Protein AF-A0A7V0V2F6-F1 (afdb_monomer_lite)

Radius of gyration: 19.42 Å; chains: 1; bounding box: 48×18×50 Å

Sequence (66 aa):
MMIGFIEAVPQEIEQAALVDGCTVWGVLLRVVVPLTLPGIAASGILSFIFSWNNFLFSVVLTGEAT

Structure (mmCIF, N/CA/C/O backbone):
data_AF-A0A7V0V2F6-F1
#
_entry.id   AF-A0A7V0V2F6-F1
#
loop_
_atom_site.group_PDB
_atom_site.id
_atom_site.type_symbol
_atom_site.label_atom_id
_atom_site.label_alt_id
_atom_site.label_comp_id
_atom_site.label_asym_id
_atom_site.label_entity_id
_atom_site.label_seq_id
_atom_site.pdbx_PDB_ins_code
_atom_site.Cartn_x
_atom_site.Cartn_y
_atom_site.Cartn_z
_atom_site.occupancy
_atom_site.B_iso_or_equiv
_atom_site.auth_seq_id
_atom_site.auth_comp_id
_atom_site.auth_asym_id
_atom_site.auth_atom_id
_atom_site.pdbx_PDB_model_num
ATOM 1 N N . MET A 1 1 ? 9.851 6.301 -1.533 1.00 62.12 1 MET A N 1
ATOM 2 C CA . MET A 1 1 ? 8.502 6.644 -2.034 1.00 62.12 1 MET A CA 1
ATOM 3 C C . MET A 1 1 ? 7.401 5.939 -1.256 1.00 62.12 1 MET A C 1
ATOM 5 O O . MET A 1 1 ? 6.471 6.613 -0.856 1.00 62.12 1 MET A O 1
ATOM 9 N N . MET A 1 2 ? 7.525 4.641 -0.952 1.00 69.06 2 MET A N 1
ATOM 10 C CA . MET A 1 2 ? 6.517 3.895 -0.173 1.00 69.06 2 MET A CA 1
ATOM 11 C C . MET A 1 2 ? 6.212 4.451 1.232 1.00 69.06 2 MET A C 1
ATOM 13 O O . MET A 1 2 ? 5.055 4.444 1.627 1.00 69.06 2 MET A O 1
ATOM 17 N N . ILE A 1 3 ? 7.209 4.966 1.964 1.00 72.94 3 ILE A N 1
ATOM 18 C CA . ILE A 1 3 ? 7.014 5.478 3.337 1.00 72.94 3 ILE A CA 1
ATOM 19 C C . ILE A 1 3 ? 5.944 6.577 3.414 1.00 72.94 3 ILE A C 1
ATOM 21 O O . ILE A 1 3 ? 5.053 6.472 4.244 1.00 72.94 3 ILE A O 1
ATOM 25 N N . GLY A 1 4 ? 5.939 7.538 2.484 1.00 72.88 4 GLY A N 1
ATOM 26 C CA . GLY A 1 4 ? 4.940 8.614 2.487 1.00 72.88 4 GLY A CA 1
ATOM 27 C C . GLY A 1 4 ? 3.523 8.139 2.148 1.00 72.88 4 GLY A C 1
ATOM 28 O O . GLY A 1 4 ? 2.553 8.743 2.585 1.00 72.88 4 GLY A O 1
ATOM 29 N N . PHE A 1 5 ? 3.384 7.035 1.405 1.00 73.75 5 PHE A N 1
ATOM 30 C CA . PHE A 1 5 ? 2.076 6.421 1.150 1.00 73.75 5 PHE A CA 1
ATOM 31 C C . PHE A 1 5 ? 1.570 5.624 2.352 1.00 73.75 5 PHE A C 1
ATOM 33 O O . PHE A 1 5 ? 0.366 5.568 2.572 1.00 73.75 5 PHE A O 1
ATOM 40 N N . ILE A 1 6 ? 2.477 5.022 3.124 1.00 72.31 6 ILE A N 1
ATOM 41 C CA . ILE A 1 6 ? 2.138 4.328 4.369 1.00 72.31 6 ILE A CA 1
ATOM 42 C C . ILE A 1 6 ? 1.772 5.347 5.459 1.00 72.31 6 ILE A C 1
ATOM 44 O O . ILE A 1 6 ? 0.776 5.156 6.140 1.00 72.31 6 ILE A O 1
ATOM 48 N N . GLU A 1 7 ? 2.502 6.460 5.580 1.00 77.44 7 GLU A N 1
ATOM 49 C CA . GLU A 1 7 ? 2.179 7.550 6.520 1.00 77.44 7 GLU A CA 1
ATOM 50 C C . GLU A 1 7 ? 0.895 8.309 6.159 1.00 77.44 7 GLU A C 1
ATOM 52 O O . GLU A 1 7 ? 0.272 8.916 7.026 1.00 77.44 7 GLU A O 1
ATOM 57 N N . ALA A 1 8 ? 0.471 8.265 4.893 1.00 76.19 8 ALA A N 1
ATOM 58 C CA . ALA A 1 8 ? -0.816 8.812 4.475 1.00 76.19 8 ALA A CA 1
ATOM 59 C C . ALA A 1 8 ? -2.011 7.980 4.975 1.00 76.19 8 ALA A C 1
ATOM 61 O O . ALA A 1 8 ? -3.148 8.450 4.903 1.00 76.19 8 ALA A O 1
ATOM 62 N N . VAL A 1 9 ? -1.783 6.755 5.466 1.00 78.38 9 VAL A N 1
ATOM 63 C CA . VAL A 1 9 ? -2.831 5.953 6.101 1.00 78.38 9 VAL A CA 1
ATOM 64 C C . VAL A 1 9 ? -3.109 6.540 7.490 1.00 78.38 9 VAL A C 1
ATOM 66 O O . VAL A 1 9 ? -2.213 6.536 8.335 1.00 78.38 9 VAL A O 1
ATOM 69 N N . PRO A 1 10 ? -4.332 7.030 7.772 1.00 79.62 10 PRO A N 1
ATOM 70 C CA . PRO A 1 10 ? -4.643 7.583 9.080 1.00 79.62 10 PRO A CA 1
ATOM 71 C C . PRO A 1 10 ? -4.614 6.467 10.122 1.00 79.62 10 PRO A C 1
ATOM 73 O O . PRO A 1 10 ? -5.330 5.468 10.001 1.00 79.62 10 PRO A O 1
ATOM 76 N N . GLN A 1 11 ? -3.828 6.663 11.178 1.00 80.75 11 GLN A N 1
ATOM 77 C CA . GLN A 1 11 ? -3.692 5.702 12.275 1.00 80.75 11 GLN A CA 1
ATOM 78 C C . GLN A 1 11 ? -5.041 5.415 12.968 1.00 80.75 11 GLN A C 1
ATOM 80 O O . GLN A 1 11 ? -5.262 4.338 13.515 1.00 80.75 11 GLN A O 1
ATOM 85 N N . GLU A 1 12 ? -5.972 6.365 12.881 1.00 83.69 12 GLU A N 1
ATOM 86 C CA . GLU A 1 12 ? -7.360 6.281 13.342 1.00 83.69 12 GLU A CA 1
ATOM 87 C C . GLU A 1 12 ? -8.126 5.110 12.704 1.00 83.69 12 GLU A C 1
ATOM 89 O O . GLU A 1 12 ? -8.855 4.396 13.389 1.00 83.69 12 GLU A O 1
ATOM 94 N N . ILE A 1 13 ? -7.943 4.890 11.395 1.00 83.62 13 ILE A N 1
ATOM 95 C CA . ILE A 1 13 ? -8.621 3.828 10.637 1.00 83.62 13 ILE A CA 1
ATOM 96 C C . ILE A 1 13 ? -8.080 2.460 11.069 1.00 83.62 13 ILE A C 1
ATOM 98 O O . ILE A 1 13 ? -8.825 1.487 11.182 1.00 83.62 13 ILE A O 1
ATOM 102 N N . GLU A 1 14 ? -6.777 2.392 11.342 1.00 84.06 14 GLU A N 1
ATOM 103 C CA . GLU A 1 14 ? -6.107 1.187 11.825 1.00 84.06 14 GLU A CA 1
ATOM 104 C C . GLU A 1 14 ? -6.600 0.807 13.230 1.00 84.06 14 GLU A C 1
ATOM 106 O O . GLU A 1 14 ? -6.939 -0.350 13.490 1.00 84.06 14 GLU A O 1
ATOM 111 N N . GLN A 1 15 ? -6.725 1.800 14.117 1.00 84.12 15 GLN A N 1
ATOM 112 C CA . GLN A 1 15 ? -7.277 1.627 15.461 1.00 84.12 15 GLN A CA 1
ATOM 113 C C . GLN A 1 15 ? -8.760 1.244 15.432 1.00 84.12 15 GLN A C 1
ATOM 115 O O . GLN A 1 15 ? -9.160 0.350 16.175 1.00 84.12 15 GLN A O 1
ATOM 120 N N . ALA A 1 16 ? -9.564 1.853 14.556 1.00 86.25 16 ALA A N 1
ATOM 121 C CA . ALA A 1 16 ? -10.969 1.491 14.386 1.00 86.25 16 ALA A CA 1
ATOM 122 C C . ALA A 1 16 ? -11.123 0.024 13.953 1.00 86.25 16 ALA A C 1
ATOM 124 O O . ALA A 1 16 ? -11.896 -0.716 14.554 1.00 86.25 16 ALA A O 1
ATOM 125 N N . ALA A 1 17 ? -10.313 -0.436 12.995 1.00 84.81 17 ALA A N 1
ATOM 126 C CA . ALA A 1 17 ? -10.346 -1.825 12.546 1.00 84.81 17 ALA A CA 1
ATOM 127 C C . ALA A 1 17 ? -9.938 -2.821 13.653 1.00 84.81 17 ALA A C 1
ATOM 129 O O . ALA A 1 17 ? -10.504 -3.912 13.742 1.00 84.81 17 ALA A O 1
ATOM 130 N N . LEU A 1 18 ? -8.986 -2.451 14.519 1.00 87.25 18 LEU A N 1
ATOM 131 C CA . LEU A 1 18 ? -8.614 -3.247 15.697 1.00 87.25 18 LEU A CA 1
ATOM 132 C C . LEU A 1 18 ? -9.743 -3.301 16.738 1.00 87.25 18 LEU A C 1
ATOM 134 O O . LEU A 1 18 ? -9.996 -4.365 17.305 1.00 87.25 18 LEU A O 1
ATOM 138 N N . VAL A 1 19 ? -10.436 -2.181 16.972 1.00 88.00 19 VAL A N 1
ATOM 139 C CA . VAL A 1 19 ? -11.600 -2.107 17.875 1.00 88.00 19 VAL A CA 1
ATOM 140 C C . VAL A 1 19 ? -12.777 -2.926 17.333 1.00 88.00 19 VAL A C 1
ATOM 142 O O . VAL A 1 19 ? -13.446 -3.602 18.111 1.00 88.00 19 VAL A O 1
ATOM 145 N N . ASP A 1 20 ? -12.959 -2.970 16.010 1.00 86.75 20 ASP A N 1
ATOM 146 C CA . ASP A 1 20 ? -13.939 -3.825 15.319 1.00 86.75 20 ASP A CA 1
ATOM 147 C C . ASP A 1 20 ? -13.593 -5.331 15.369 1.00 86.75 20 ASP A C 1
ATOM 149 O O . ASP A 1 20 ? -14.312 -6.170 14.822 1.00 86.75 20 ASP A O 1
ATOM 153 N N . GLY A 1 21 ? -12.497 -5.709 16.034 1.00 86.06 21 GLY A N 1
ATOM 154 C CA . GLY A 1 21 ? -12.099 -7.101 16.232 1.00 86.06 21 GLY A CA 1
ATOM 155 C C . GLY A 1 21 ? -11.295 -7.697 15.075 1.00 86.06 21 GLY A C 1
ATOM 156 O O . GLY A 1 21 ? -11.095 -8.915 15.036 1.00 86.06 21 GLY A O 1
ATOM 157 N N . CYS A 1 22 ? -10.798 -6.883 14.135 1.00 85.38 22 CYS A N 1
ATOM 158 C CA . CYS A 1 22 ? -9.809 -7.374 13.180 1.00 85.38 22 CYS A CA 1
ATOM 159 C C . CYS A 1 22 ? -8.482 -7.656 13.892 1.00 85.38 22 CYS A C 1
ATOM 161 O O . CYS A 1 22 ? -7.998 -6.878 14.708 1.00 85.38 22 CYS A O 1
ATOM 163 N N . THR A 1 23 ? -7.843 -8.770 13.540 1.00 88.19 23 THR A N 1
ATOM 164 C CA . THR A 1 23 ? -6.459 -9.033 13.945 1.00 88.19 23 THR A CA 1
ATOM 165 C C . THR A 1 23 ? -5.509 -8.101 13.195 1.00 88.19 23 THR A C 1
ATOM 167 O O . THR A 1 23 ? -5.812 -7.676 12.082 1.00 88.19 23 THR A O 1
ATOM 170 N N . VAL A 1 24 ? -4.321 -7.843 13.749 1.00 85.06 24 VAL A N 1
ATOM 171 C CA . VAL A 1 24 ? -3.282 -7.001 13.115 1.00 85.06 24 VAL A CA 1
ATOM 172 C C . VAL A 1 24 ? -2.997 -7.431 11.667 1.00 85.06 24 VAL A C 1
ATOM 174 O O . VAL A 1 24 ? -2.906 -6.600 10.769 1.00 85.06 24 VAL A O 1
ATOM 177 N N . TRP A 1 25 ? -2.949 -8.740 11.407 1.00 87.44 25 TRP A N 1
ATOM 178 C CA . TRP A 1 25 ? -2.799 -9.284 10.052 1.00 87.44 25 TRP A CA 1
ATOM 179 C C . TRP A 1 25 ? -3.994 -8.991 9.136 1.00 87.44 25 TRP A C 1
ATOM 181 O O . TRP A 1 25 ? -3.813 -8.734 7.946 1.00 87.44 25 TRP A O 1
ATOM 191 N N . GLY A 1 26 ? -5.212 -9.014 9.681 1.00 86.94 26 GLY A N 1
ATOM 192 C CA . GLY A 1 26 ? -6.421 -8.626 8.961 1.00 86.94 26 GLY A CA 1
ATOM 193 C C . GLY A 1 26 ? -6.415 -7.145 8.593 1.00 86.94 26 GLY A C 1
ATOM 194 O O . GLY A 1 26 ? -6.745 -6.808 7.459 1.00 86.94 26 GLY A O 1
ATOM 195 N N . VAL A 1 27 ? -5.976 -6.282 9.509 1.00 88.50 27 VAL A N 1
ATOM 196 C CA . VAL A 1 27 ? -5.849 -4.839 9.270 1.00 88.50 27 VAL A CA 1
ATOM 197 C C . VAL A 1 27 ? -4.793 -4.550 8.201 1.00 88.50 27 VAL A C 1
ATOM 199 O O . VAL A 1 27 ? -5.073 -3.829 7.245 1.00 88.50 27 VAL A O 1
ATOM 202 N N . LEU A 1 28 ? -3.629 -5.201 8.268 1.00 86.56 28 LEU A N 1
ATOM 203 C CA . LEU A 1 28 ? -2.587 -5.066 7.249 1.00 86.56 28 LEU A CA 1
ATOM 204 C C . LEU A 1 28 ? -3.128 -5.386 5.844 1.00 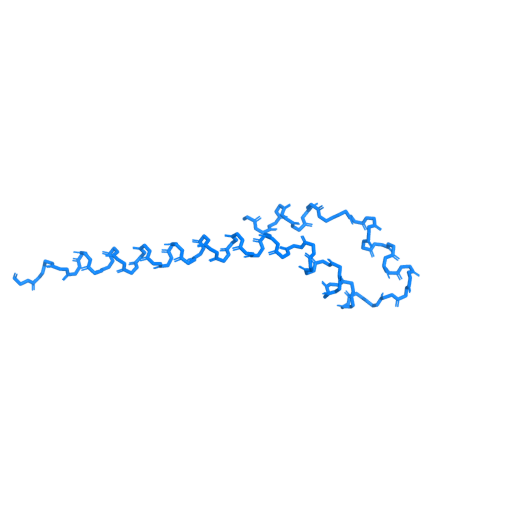86.56 28 LEU A C 1
ATOM 206 O O . LEU A 1 28 ? -3.005 -4.578 4.927 1.00 86.56 28 LEU A O 1
ATOM 210 N N . LEU A 1 29 ? -3.756 -6.551 5.668 1.00 88.25 29 LEU A N 1
ATOM 211 C CA . LEU A 1 29 ? -4.178 -7.024 4.346 1.00 88.25 29 LEU A CA 1
ATOM 212 C C . LEU A 1 29 ? -5.459 -6.359 3.826 1.00 88.25 29 LEU A C 1
ATOM 214 O O . LEU A 1 29 ? -5.603 -6.199 2.616 1.00 88.25 29 LEU A O 1
ATOM 218 N N . ARG A 1 30 ? -6.405 -6.000 4.703 1.00 84.62 30 ARG A N 1
ATOM 219 C CA . ARG A 1 30 ? -7.714 -5.452 4.296 1.00 84.62 30 ARG A CA 1
ATOM 220 C C . ARG A 1 30 ? -7.806 -3.935 4.355 1.00 84.62 30 ARG A C 1
ATOM 222 O O . ARG A 1 30 ? -8.699 -3.386 3.722 1.0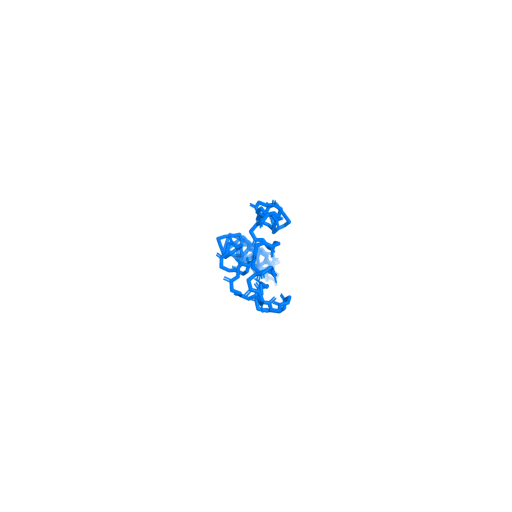0 84.62 30 ARG A O 1
ATOM 229 N N . VAL A 1 31 ? -6.923 -3.272 5.096 1.00 86.31 31 VAL A N 1
ATOM 230 C CA . VAL A 1 31 ? -6.945 -1.814 5.273 1.00 86.31 31 VAL A CA 1
ATOM 231 C C . VAL A 1 31 ? -5.679 -1.210 4.679 1.00 86.31 31 VAL A C 1
ATOM 233 O O . VAL A 1 31 ? -5.751 -0.474 3.698 1.00 86.31 31 VAL A O 1
ATOM 236 N N . VAL A 1 32 ? -4.509 -1.582 5.201 1.00 84.50 32 VAL A N 1
ATOM 237 C CA . VAL A 1 32 ? -3.234 -0.942 4.833 1.00 84.50 32 VAL A CA 1
ATOM 238 C C . VAL A 1 32 ? -2.844 -1.234 3.381 1.00 84.50 32 VAL A C 1
ATOM 240 O O . VAL A 1 32 ? -2.510 -0.317 2.632 1.00 84.50 32 VAL A O 1
ATOM 243 N N . VAL A 1 33 ? -2.918 -2.492 2.941 1.00 85.88 33 VAL A N 1
ATOM 244 C CA . VAL A 1 33 ? -2.572 -2.899 1.566 1.00 85.88 33 VAL A CA 1
ATOM 245 C C . VAL A 1 33 ? -3.427 -2.202 0.494 1.00 85.88 33 VAL A C 1
ATOM 247 O O . VAL A 1 33 ? -2.839 -1.609 -0.409 1.00 85.88 33 VAL A O 1
ATOM 250 N N . PRO A 1 34 ? -4.774 -2.209 0.542 1.00 85.44 34 PRO A N 1
ATOM 251 C CA . PRO A 1 34 ? -5.576 -1.524 -0.473 1.00 85.44 34 PRO A CA 1
ATOM 252 C C . PRO A 1 34 ? -5.411 0.003 -0.450 1.00 85.44 34 PRO A C 1
ATOM 254 O O . PRO A 1 34 ? -5.423 0.619 -1.514 1.00 85.44 34 PRO A O 1
ATOM 257 N N . LEU A 1 35 ? -5.196 0.616 0.720 1.00 83.31 35 LEU A N 1
ATOM 258 C CA . LEU A 1 35 ? -4.941 2.059 0.827 1.00 83.31 35 LEU A CA 1
ATOM 259 C C . LEU A 1 35 ? -3.573 2.464 0.257 1.00 83.31 35 LEU A C 1
ATOM 261 O O . LEU A 1 35 ? -3.439 3.531 -0.338 1.00 83.31 35 LEU A O 1
ATOM 265 N N . THR A 1 36 ? -2.563 1.603 0.391 1.00 86.19 36 THR A N 1
ATOM 266 C CA . THR A 1 36 ? -1.197 1.849 -0.111 1.00 86.19 36 THR A CA 1
ATOM 267 C C . THR A 1 36 ? -0.957 1.314 -1.526 1.00 86.19 36 THR A C 1
ATOM 269 O O . THR A 1 36 ? 0.074 1.614 -2.132 1.00 86.19 36 THR A O 1
ATOM 272 N N . LEU A 1 37 ? -1.923 0.589 -2.100 1.00 85.50 37 LEU A N 1
ATOM 273 C CA . LEU A 1 37 ? -1.911 0.053 -3.465 1.00 85.50 37 LEU A CA 1
ATOM 274 C C . LEU A 1 37 ? -1.479 1.067 -4.546 1.00 85.50 37 LEU A C 1
ATOM 276 O O . LEU A 1 37 ? -0.618 0.714 -5.357 1.00 85.50 37 LEU A O 1
ATOM 280 N N . PRO A 1 38 ? -1.984 2.321 -4.579 1.00 82.50 38 PRO A N 1
ATOM 281 C CA . PRO A 1 38 ? -1.499 3.318 -5.539 1.00 82.50 38 PRO A CA 1
ATOM 282 C C . PRO A 1 38 ? -0.005 3.646 -5.366 1.00 82.50 38 PRO A C 1
ATOM 284 O O . PRO A 1 38 ? 0.703 3.833 -6.356 1.00 82.50 38 PRO A O 1
ATOM 287 N N . GLY A 1 39 ? 0.505 3.651 -4.130 1.00 84.56 39 GLY A N 1
ATOM 288 C CA . GLY A 1 39 ? 1.927 3.855 -3.834 1.00 84.56 39 GLY A CA 1
ATOM 289 C C . GLY A 1 39 ? 2.807 2.683 -4.270 1.00 84.56 39 GLY A C 1
ATOM 290 O O . GLY A 1 39 ? 3.911 2.889 -4.789 1.00 84.56 39 GLY A O 1
ATOM 291 N N . ILE A 1 40 ? 2.296 1.458 -4.125 1.00 87.00 40 ILE A N 1
ATOM 292 C CA . ILE A 1 40 ? 2.936 0.235 -4.626 1.00 87.00 40 ILE A CA 1
ATOM 293 C C . ILE A 1 40 ? 3.004 0.272 -6.155 1.00 87.00 40 ILE A C 1
ATOM 295 O O . ILE A 1 40 ? 4.071 0.033 -6.719 1.00 87.00 40 ILE A O 1
ATOM 299 N N . ALA A 1 41 ? 1.908 0.635 -6.827 1.00 88.38 41 ALA A N 1
ATOM 300 C CA . 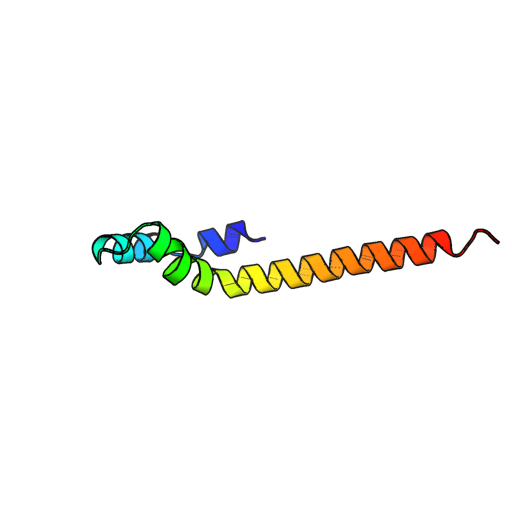ALA A 1 41 ? 1.864 0.752 -8.283 1.00 88.38 41 ALA A CA 1
ATOM 301 C C . ALA A 1 41 ? 2.871 1.793 -8.801 1.00 88.38 41 ALA A C 1
ATOM 303 O O . ALA A 1 41 ? 3.668 1.489 -9.689 1.00 88.38 41 ALA A O 1
ATOM 304 N N . ALA A 1 42 ? 2.907 2.986 -8.198 1.00 87.75 42 ALA A N 1
ATOM 305 C CA . ALA A 1 42 ? 3.875 4.025 -8.547 1.00 87.75 42 ALA A CA 1
ATOM 306 C C . ALA A 1 42 ? 5.325 3.554 -8.348 1.00 87.75 42 ALA A C 1
ATOM 308 O O . ALA A 1 42 ? 6.163 3.723 -9.233 1.00 87.75 42 ALA A O 1
ATOM 309 N N . SER A 1 43 ? 5.619 2.909 -7.215 1.00 87.31 43 SER A N 1
ATOM 310 C CA . SER A 1 43 ? 6.956 2.382 -6.912 1.00 87.31 43 SER A CA 1
ATOM 311 C C . SER A 1 43 ? 7.362 1.248 -7.859 1.00 87.31 43 SER A C 1
ATOM 313 O O . SER A 1 43 ? 8.530 1.161 -8.239 1.00 87.31 43 SER A O 1
ATOM 315 N N . GLY A 1 44 ? 6.409 0.411 -8.279 1.00 88.19 44 GLY A N 1
ATOM 316 C CA . GLY A 1 44 ? 6.610 -0.662 -9.252 1.00 88.19 44 GLY A CA 1
ATOM 317 C C . GLY A 1 44 ? 6.928 -0.128 -10.645 1.00 88.19 44 GLY A C 1
ATOM 318 O O . GLY A 1 44 ? 7.908 -0.553 -11.252 1.00 88.19 44 GLY A O 1
ATOM 319 N N . ILE A 1 45 ? 6.167 0.863 -11.117 1.00 90.00 45 ILE A N 1
ATOM 320 C CA . ILE A 1 45 ? 6.418 1.528 -12.404 1.00 90.00 45 ILE A CA 1
ATOM 321 C C . ILE A 1 45 ? 7.788 2.211 -12.391 1.00 90.00 45 ILE A C 1
ATOM 323 O O . ILE A 1 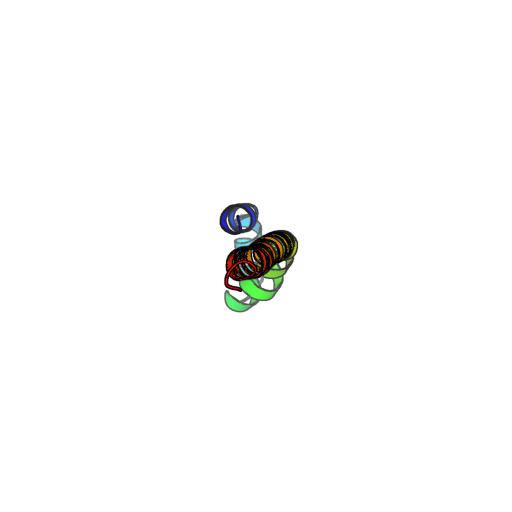45 ? 8.570 2.028 -13.320 1.00 90.00 45 ILE A O 1
ATOM 327 N N . LEU A 1 46 ? 8.116 2.950 -11.326 1.00 86.69 46 LEU A N 1
ATOM 328 C CA . LEU A 1 46 ? 9.417 3.610 -11.212 1.00 86.69 46 LEU A CA 1
ATOM 329 C C . LEU A 1 46 ? 10.562 2.589 -11.212 1.00 86.69 46 LEU A C 1
ATOM 331 O O . LEU A 1 46 ? 11.536 2.755 -11.942 1.00 86.69 46 LEU A O 1
ATOM 335 N N . SER A 1 47 ? 10.427 1.510 -10.434 1.00 87.25 47 SER A N 1
ATOM 336 C CA . SER A 1 47 ? 11.411 0.420 -10.385 1.00 87.25 47 SER A CA 1
ATOM 337 C C . SER A 1 47 ? 11.586 -0.246 -11.748 1.00 87.25 47 SER A C 1
ATOM 339 O O . SER A 1 47 ? 12.711 -0.536 -12.147 1.00 87.25 47 SER A O 1
ATOM 341 N N . PHE A 1 48 ? 10.493 -0.437 -12.490 1.00 87.56 48 PHE A N 1
ATOM 342 C CA . PHE A 1 48 ? 10.533 -0.979 -13.842 1.00 87.56 48 PHE A CA 1
ATOM 343 C C . PHE A 1 48 ? 11.270 -0.044 -14.804 1.00 87.56 48 PHE A C 1
ATOM 345 O O . PHE A 1 48 ? 12.162 -0.493 -15.517 1.00 87.56 48 PHE A O 1
ATOM 352 N N . ILE A 1 49 ? 10.972 1.259 -14.776 1.00 87.56 49 ILE A N 1
ATOM 353 C CA . ILE A 1 49 ? 11.675 2.264 -15.585 1.00 87.56 49 ILE A CA 1
ATOM 354 C C . ILE A 1 49 ? 13.174 2.255 -15.267 1.00 87.56 49 ILE A C 1
ATOM 356 O O . ILE A 1 49 ? 13.989 2.217 -16.184 1.00 87.56 49 ILE A O 1
ATOM 360 N N . PHE A 1 50 ? 13.551 2.244 -13.985 1.00 83.38 50 PHE A N 1
ATOM 361 C CA . PHE A 1 50 ? 14.956 2.196 -13.574 1.00 83.38 50 PHE A CA 1
ATOM 362 C C . PHE A 1 50 ? 15.654 0.905 -14.010 1.00 83.38 50 PHE A C 1
ATOM 364 O O . PHE A 1 50 ? 16.782 0.952 -14.501 1.00 83.38 50 PHE A O 1
ATOM 371 N N . S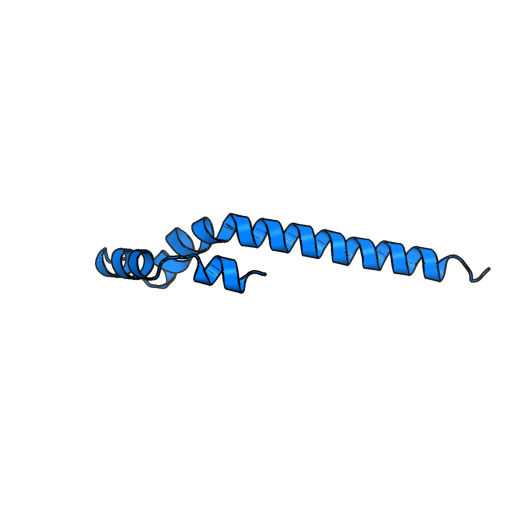ER A 1 51 ? 14.998 -0.244 -13.856 1.00 83.94 51 SER A N 1
ATOM 372 C CA . SER A 1 51 ? 15.542 -1.536 -14.282 1.00 83.94 51 SER A CA 1
ATOM 373 C C . SER A 1 51 ? 15.722 -1.593 -15.801 1.00 83.94 51 SER A C 1
ATOM 375 O O . SER A 1 51 ? 16.785 -1.980 -16.286 1.00 83.94 51 SER A O 1
ATOM 377 N N . TRP A 1 52 ? 14.732 -1.109 -16.553 1.00 78.00 52 TRP 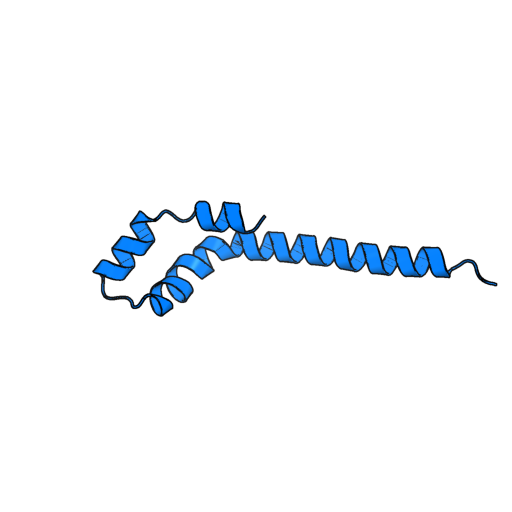A N 1
ATOM 378 C CA . TRP A 1 52 ? 14.789 -1.025 -18.009 1.00 78.00 52 TRP A CA 1
ATOM 379 C C . TRP A 1 52 ? 15.874 -0.058 -18.494 1.00 78.00 52 TRP A C 1
ATOM 381 O O . TRP A 1 52 ? 16.586 -0.346 -19.454 1.00 78.00 52 TRP A O 1
ATOM 391 N N . ASN A 1 53 ? 16.046 1.075 -17.806 1.00 77.25 53 ASN A N 1
ATOM 392 C CA . ASN A 1 53 ? 17.097 2.038 -18.115 1.00 77.25 53 ASN A CA 1
ATOM 393 C C . ASN A 1 53 ? 18.490 1.425 -17.922 1.00 77.25 53 ASN A C 1
ATOM 395 O O . ASN A 1 53 ? 19.328 1.558 -18.804 1.00 77.25 53 ASN A O 1
ATOM 399 N N . ASN A 1 54 ? 18.711 0.671 -16.841 1.00 72.00 54 ASN A N 1
ATOM 400 C CA . ASN A 1 54 ? 19.972 -0.044 -16.624 1.00 72.00 54 ASN A CA 1
ATOM 401 C C . ASN A 1 54 ? 20.239 -1.114 -17.696 1.00 72.00 54 ASN A C 1
ATOM 403 O O . ASN A 1 54 ? 21.381 -1.278 -18.120 1.00 72.00 54 ASN A O 1
ATOM 407 N N . PHE A 1 55 ? 19.205 -1.811 -18.178 1.00 68.88 55 PHE A N 1
ATOM 408 C CA . PHE A 1 55 ? 19.353 -2.779 -19.268 1.00 68.88 55 PHE A CA 1
ATOM 409 C C . PHE A 1 55 ? 19.754 -2.106 -20.588 1.00 68.88 55 PHE A C 1
ATOM 411 O O . PHE A 1 55 ? 20.734 -2.510 -21.215 1.00 68.88 55 PHE A O 1
ATOM 418 N N . LEU A 1 56 ? 19.050 -1.041 -20.986 1.00 66.19 56 LEU A N 1
ATOM 419 C CA . LEU A 1 56 ? 19.396 -0.267 -22.182 1.00 66.19 56 LEU A CA 1
ATOM 420 C C . LEU A 1 56 ? 20.783 0.372 -22.065 1.00 66.19 56 LEU A C 1
ATOM 422 O O . LEU A 1 56 ? 21.545 0.349 -23.026 1.00 66.19 56 LEU A O 1
ATOM 426 N N . PHE A 1 57 ? 21.131 0.890 -20.887 1.00 65.38 57 PHE A N 1
ATOM 427 C CA . PHE A 1 57 ? 22.445 1.464 -20.614 1.00 65.38 57 PHE A CA 1
ATOM 428 C C . PHE A 1 57 ? 23.556 0.420 -20.779 1.00 65.38 57 PHE A C 1
ATOM 430 O O . PHE A 1 57 ? 24.533 0.678 -21.475 1.00 65.38 57 PHE A O 1
ATOM 437 N N . SER A 1 58 ? 23.375 -0.789 -20.234 1.00 68.50 58 SER A N 1
ATOM 438 C CA . SER A 1 58 ? 24.322 -1.897 -20.406 1.00 68.50 58 SER A CA 1
ATOM 439 C C . SER A 1 58 ? 24.474 -2.326 -21.871 1.00 68.50 58 SER A C 1
ATOM 441 O O . SER A 1 58 ? 25.590 -2.610 -22.297 1.00 68.50 58 SER A O 1
ATOM 443 N N . VAL A 1 59 ? 23.385 -2.378 -22.649 1.00 64.44 59 VAL A N 1
ATOM 444 C CA . VAL A 1 59 ? 23.420 -2.749 -24.079 1.00 64.44 59 VAL A CA 1
ATOM 445 C C . VAL A 1 59 ? 24.117 -1.682 -24.923 1.00 64.44 59 VAL A C 1
ATOM 447 O O . VAL A 1 59 ? 24.929 -2.025 -25.775 1.00 64.44 59 VAL A O 1
ATOM 450 N N . VAL A 1 60 ? 23.851 -0.400 -24.667 1.00 68.50 60 VAL A N 1
ATOM 451 C CA . VAL A 1 60 ? 24.504 0.712 -25.376 1.00 68.50 60 VAL A CA 1
ATOM 452 C C . VAL A 1 60 ? 26.001 0.756 -25.064 1.00 68.50 60 VAL A C 1
ATOM 454 O O . VAL A 1 60 ? 26.803 0.880 -25.981 1.00 68.50 60 VAL A O 1
ATOM 457 N N . LEU A 1 61 ? 26.396 0.578 -23.800 1.00 64.31 61 LEU A N 1
ATOM 458 C CA . LEU A 1 61 ? 27.810 0.554 -23.400 1.00 64.31 61 LEU A CA 1
ATOM 459 C C . LEU A 1 61 ? 28.572 -0.692 -23.865 1.00 64.31 61 LEU A C 1
ATOM 461 O O . LEU A 1 61 ? 29.778 -0.618 -24.069 1.00 64.31 61 LEU A O 1
ATOM 465 N N . THR A 1 62 ? 27.894 -1.828 -24.044 1.00 64.12 62 THR A N 1
ATOM 466 C CA . THR A 1 62 ? 28.511 -3.066 -24.567 1.00 64.12 62 THR A CA 1
ATOM 467 C C . THR A 1 62 ? 28.520 -3.098 -26.106 1.00 64.12 62 THR A C 1
ATOM 469 O O . THR A 1 62 ? 29.110 -3.995 -26.702 1.00 64.12 62 THR A O 1
ATOM 472 N N . GLY A 1 63 ? 27.892 -2.117 -26.767 1.00 58.62 63 GLY A N 1
ATOM 473 C CA . GLY A 1 63 ? 27.781 -2.018 -28.226 1.00 58.62 63 GLY A CA 1
ATOM 474 C C . GLY A 1 63 ? 29.034 -1.527 -28.962 1.00 58.62 63 GLY A C 1
ATOM 475 O O . GLY A 1 63 ? 29.039 -1.547 -30.187 1.00 58.62 63 GLY A O 1
ATOM 476 N N . GLU A 1 64 ? 30.097 -1.130 -28.256 1.00 57.72 64 GLU A N 1
ATOM 477 C CA . GLU A 1 64 ? 31.387 -0.746 -28.851 1.00 57.72 64 GLU A CA 1
ATOM 478 C C . GLU A 1 64 ? 32.527 -1.591 -28.269 1.00 57.72 64 GLU A C 1
ATOM 480 O O . GLU A 1 64 ? 33.354 -1.138 -27.482 1.00 57.72 64 GLU A O 1
ATOM 485 N N . ALA A 1 65 ? 32.563 -2.863 -28.658 1.00 54.19 65 ALA A N 1
ATOM 486 C CA . ALA A 1 65 ? 33.761 -3.691 -28.554 1.00 54.19 65 ALA A CA 1
ATOM 487 C C . ALA A 1 65 ? 33.868 -4.642 -29.756 1.00 54.19 65 ALA A C 1
ATOM 489 O O . ALA A 1 65 ? 34.122 -5.832 -29.588 1.00 54.19 65 ALA A O 1
ATOM 490 N N . THR A 1 66 ? 33.655 -4.118 -30.966 1.00 45.47 66 THR A N 1
ATOM 491 C CA . THR A 1 66 ? 34.131 -4.716 -32.224 1.00 45.47 66 THR A CA 1
ATOM 492 C C . THR A 1 66 ? 34.474 -3.621 -33.212 1.00 45.47 66 THR A C 1
ATOM 494 O O . THR A 1 66 ? 33.556 -2.816 -33.487 1.00 45.47 66 THR A O 1
#

Secondary structure (DSSP, 8-state):
-HHHHHHTS-HHHHHHHHHTT--HHHHIIIIIHHHHHHHHHHHHHHHHHHHHHHHHHHHHHHT---

Foldseek 3Di:
DLVVQQVVQPVVVLVVCVVVVDDNVRCCVVPRCVSSVVVVVVVVVVVVVVVVVVVVVVCVVVVPDD

pLDDT: mean 79.3, std 10.05, range [45.47, 90.0]